Protein AF-A0AAV4U2M5-F1 (afdb_monomer)

Organism: Caerostris extrusa (NCBI:txid172846)

InterPro domains:
  IPR004143 Biotinyl protein ligase (BPL) and lipoyl protein ligase (LPL), catalytic domain [PF21948] (4-76)
  IPR004143 Biotinyl protein ligase (BPL) and lipoyl protein ligase (LPL), catalytic domain [PS51733] (1-85)
  IPR004562 Lipoyltransferase/lipoate-protein ligase [PTHR12561] (4-84)
  IPR045864 Class II Aminoacyl-tRNA synthetase/Biotinyl protein ligase (BPL) and lipoyl protein ligase (LPL) [G3DSA:3.30.930.10] (3-92)
  IPR045864 Class II Aminoacyl-tRNA synthetase/Biotinyl protein ligase (BPL) and lipoyl protein ligase (LPL) [SSF55681] (4-87)

Foldseek 3Di:
DADQKDWDKDDDPPDIDIDMDGQAPDPVVVVVVVPDDPCVPDDDPDDDDDDGHHDHVCVVVVPDDPVVVVVVVVVVVCVVPVDDDDDDDPPD

Nearest PDB structures (foldseek):
  2e5a-assembly1_A  TM=9.567E-01  e=1.756E-04  Bos taurus
  3a7a-assembly1_A  TM=9.493E-01  e=2.349E-03  Escherichia coli K-12
  4tvw-assembly1_A  TM=8.941E-01  e=3.275E-03  Escherichia coli
  1vqz-assembly1_A  TM=6.834E-01  e=2.407E-02  Streptococcus pneumoniae TIGR4
  7odt-assembly1_a  TM=2.318E-01  e=2.703E+00  Homo sapiens

pLDDT: mean 91.21, std 11.21, range [45.16, 98.38]

Solvent-accessible surface area (backbone atoms only — not comparable to full-atom values): 6139 Å² total; per-residue (Å²): 133,69,39,44,60,56,76,53,72,53,79,55,97,90,50,73,50,78,50,70,50,72,35,40,80,66,65,60,67,62,51,50,56,74,70,57,74,91,60,85,93,67,86,78,92,68,87,76,82,85,85,78,59,70,45,42,48,31,79,83,38,73,89,59,48,68,65,60,51,51,49,52,54,50,52,50,50,25,67,75,67,77,46,91,76,84,84,77,81,78,83,124

Sequence (92 aa):
MLYISGTASKLGRNNAYHHCTVLVNVDQTKLRQSLFRNLKGVESKATSSLRAEVMNLKLLCPDIDTIKVIEAVSNYYKQLHEVSIHTSFLKR

Secondary structure (DSSP, 8-state):
--BS--EEEEE-SS-EEEEE---SS--HHHHHHHH----TT----SPPPPP--B--GGGT-TT--HHHHHHHHHHHHHHHHT----------

Structure (mmCIF, N/CA/C/O backbone):
data_AF-A0AAV4U2M5-F1
#
_entry.id   AF-A0AAV4U2M5-F1
#
loop_
_atom_site.group_PDB
_atom_site.id
_atom_site.type_symbol
_atom_site.label_atom_id
_atom_site.label_alt_id
_atom_site.label_comp_id
_atom_site.label_asym_id
_atom_site.label_entity_id
_atom_site.label_seq_id
_atom_site.pdbx_PDB_ins_code
_atom_site.Cartn_x
_atom_site.Cartn_y
_atom_site.Cartn_z
_atom_site.occupancy
_atom_site.B_iso_or_equiv
_atom_site.auth_seq_id
_atom_site.auth_comp_id
_atom_site.auth_asym_id
_atom_site.auth_atom_id
_atom_site.pdbx_PDB_model_num
ATOM 1 N N . MET A 1 1 ? -16.063 10.524 -3.723 1.00 79.06 1 MET A N 1
ATOM 2 C CA . MET A 1 1 ? -14.754 10.256 -4.364 1.00 79.06 1 MET A CA 1
ATOM 3 C C . MET A 1 1 ? -14.172 9.020 -3.695 1.00 79.06 1 MET A C 1
ATOM 5 O O . MET A 1 1 ? -14.187 8.981 -2.472 1.00 79.06 1 MET A O 1
ATOM 9 N N . LEU A 1 2 ? -13.763 8.001 -4.457 1.00 93.38 2 LEU A N 1
ATOM 10 C CA . LEU A 1 2 ? -13.261 6.734 -3.904 1.00 93.38 2 LEU A CA 1
ATOM 11 C C . LEU A 1 2 ? -11.742 6.802 -3.708 1.00 93.38 2 LEU A C 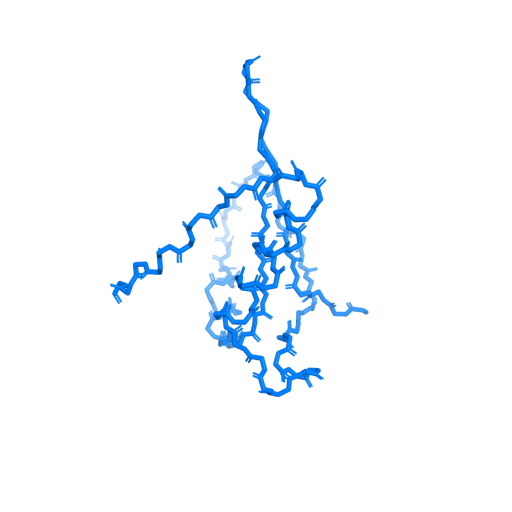1
ATOM 13 O O . LEU A 1 2 ? -11.027 7.295 -4.579 1.00 93.38 2 LEU A O 1
ATOM 17 N N . TYR A 1 3 ? -11.249 6.294 -2.581 1.00 96.50 3 TYR A N 1
ATOM 18 C CA . TYR A 1 3 ? -9.822 6.260 -2.271 1.00 96.50 3 TYR A CA 1
ATOM 19 C C . TYR A 1 3 ? -9.166 4.993 -2.832 1.00 96.50 3 TYR A C 1
ATOM 21 O O . TYR A 1 3 ? -9.668 3.883 -2.669 1.00 96.50 3 TYR A O 1
ATOM 29 N N . ILE A 1 4 ? -8.003 5.157 -3.460 1.00 97.06 4 ILE A N 1
ATOM 30 C CA . ILE A 1 4 ? -7.169 4.051 -3.972 1.00 97.06 4 ILE A CA 1
ATOM 31 C C . ILE A 1 4 ? -5.890 3.849 -3.150 1.00 97.06 4 ILE A C 1
ATOM 33 O O . ILE A 1 4 ? -5.161 2.885 -3.362 1.00 97.06 4 ILE A O 1
ATOM 37 N N . SER A 1 5 ? -5.592 4.773 -2.237 1.00 97.69 5 SER A N 1
ATOM 38 C CA . SER A 1 5 ? -4.352 4.825 -1.470 1.00 97.69 5 SER A CA 1
ATOM 39 C C . SER A 1 5 ? -4.603 5.456 -0.106 1.00 97.69 5 SER A C 1
ATOM 41 O O . SER A 1 5 ? -5.448 6.342 0.033 1.00 97.69 5 SER A O 1
ATOM 43 N N . GLY A 1 6 ? -3.853 4.997 0.892 1.00 97.00 6 GLY A N 1
ATOM 44 C CA . GLY A 1 6 ? -3.689 5.664 2.179 1.00 97.00 6 GLY A CA 1
ATOM 45 C C . GLY A 1 6 ? -2.208 5.897 2.456 1.00 97.00 6 GLY A C 1
ATOM 46 O O . GLY A 1 6 ? -1.383 5.034 2.138 1.00 97.00 6 GLY A O 1
ATOM 47 N N . THR A 1 7 ? -1.881 7.047 3.042 1.00 97.75 7 THR A N 1
ATOM 48 C CA . THR A 1 7 ? -0.510 7.490 3.317 1.00 97.75 7 THR A CA 1
ATOM 49 C C . THR A 1 7 ? -0.261 7.646 4.812 1.00 97.75 7 THR A C 1
ATOM 51 O O . THR A 1 7 ? -1.172 7.916 5.594 1.00 97.75 7 THR A O 1
ATOM 54 N N . ALA A 1 8 ? 0.996 7.483 5.208 1.00 97.62 8 ALA A N 1
ATOM 55 C CA . ALA A 1 8 ? 1.491 7.857 6.522 1.00 97.62 8 ALA A CA 1
ATOM 56 C C . ALA A 1 8 ? 2.989 8.171 6.433 1.00 97.62 8 ALA A C 1
ATOM 58 O O . ALA A 1 8 ? 3.680 7.813 5.477 1.00 97.62 8 ALA A O 1
ATOM 59 N N . SER A 1 9 ? 3.515 8.856 7.439 1.00 98.00 9 SER A N 1
ATOM 60 C CA . SER A 1 9 ? 4.919 9.247 7.470 1.00 98.00 9 SER A CA 1
ATOM 61 C C . SER A 1 9 ? 5.493 9.138 8.871 1.00 98.00 9 SER A C 1
ATOM 63 O O . SER A 1 9 ? 4.774 9.123 9.872 1.00 98.00 9 SER A O 1
ATOM 65 N N . LYS A 1 10 ? 6.817 9.042 8.934 1.00 98.12 10 LYS A N 1
ATOM 66 C CA . LYS A 1 10 ? 7.573 9.122 10.178 1.00 98.12 10 LYS A CA 1
ATOM 67 C C . LYS A 1 10 ? 8.835 9.933 9.939 1.00 98.12 10 LYS A C 1
ATOM 69 O O . LYS A 1 10 ? 9.548 9.719 8.958 1.00 98.12 10 LYS A O 1
ATOM 74 N N . LEU A 1 11 ? 9.108 10.828 10.879 1.00 98.06 11 LEU A N 1
ATOM 75 C CA . LEU A 1 11 ? 10.354 11.573 10.968 1.00 98.06 11 LEU A CA 1
ATOM 76 C C . LEU A 1 11 ? 11.200 10.958 12.085 1.00 98.06 11 LEU A C 1
ATOM 78 O O . LEU A 1 11 ? 10.729 10.769 13.207 1.00 98.06 11 LEU A O 1
ATOM 82 N N . GLY A 1 12 ? 12.428 10.586 11.754 1.00 97.12 12 GLY A N 1
ATOM 83 C CA . GLY A 1 12 ? 13.482 10.250 12.698 1.00 97.12 12 GLY A CA 1
ATOM 84 C C . GLY A 1 12 ? 14.467 11.408 12.839 1.00 97.12 12 GLY A C 1
ATOM 85 O O . GLY A 1 12 ? 14.337 12.441 12.189 1.00 97.12 12 GLY A O 1
ATOM 86 N N . ARG A 1 13 ? 15.491 11.229 13.680 1.00 97.81 13 ARG A N 1
ATOM 87 C CA . ARG A 1 13 ? 16.498 12.276 13.927 1.00 97.81 13 ARG A CA 1
ATOM 88 C C . ARG A 1 13 ? 17.244 12.691 12.651 1.00 97.81 13 ARG A C 1
ATOM 90 O O . ARG A 1 13 ? 17.434 13.877 12.426 1.00 97.81 13 ARG A O 1
ATOM 97 N N . ASN A 1 14 ? 17.638 11.710 11.833 1.00 98.06 14 ASN A N 1
ATOM 98 C CA . ASN A 1 14 ? 18.456 11.907 10.625 1.00 98.06 14 ASN A CA 1
ATOM 99 C C . ASN A 1 14 ? 17.802 11.322 9.362 1.00 98.06 14 ASN A C 1
ATOM 101 O O . ASN A 1 14 ? 18.460 11.169 8.338 1.00 98.06 14 ASN A O 1
ATOM 105 N N . ASN A 1 15 ? 16.542 10.896 9.439 1.00 97.62 15 ASN A N 1
ATOM 106 C CA . ASN A 1 15 ? 15.847 10.290 8.312 1.00 97.62 15 ASN A CA 1
ATOM 107 C C . ASN A 1 15 ? 14.359 10.616 8.351 1.00 97.62 15 ASN A C 1
ATOM 109 O O . ASN A 1 15 ? 13.795 10.944 9.390 1.00 97.62 15 ASN A O 1
ATOM 113 N N . ALA A 1 16 ? 13.728 10.514 7.194 1.00 97.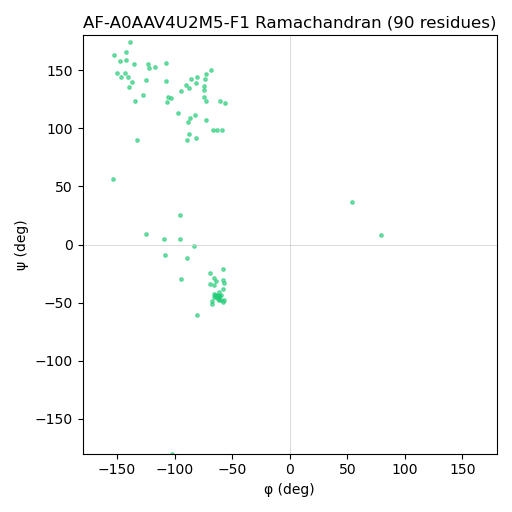94 16 ALA A N 1
ATOM 114 C CA . ALA A 1 16 ? 12.297 10.654 7.037 1.00 97.94 16 ALA A CA 1
ATOM 115 C C . ALA A 1 16 ? 11.837 9.614 6.027 1.00 97.94 16 ALA A C 1
ATOM 117 O O . ALA A 1 16 ? 12.547 9.328 5.063 1.00 97.94 16 ALA A O 1
ATOM 118 N N . TYR A 1 17 ? 10.648 9.061 6.234 1.00 97.88 17 TYR A N 1
ATOM 119 C CA . TYR A 1 17 ? 9.992 8.288 5.193 1.00 97.88 17 TYR A CA 1
ATOM 120 C C . TYR A 1 17 ? 8.511 8.625 5.118 1.00 97.88 17 TYR A C 1
ATOM 122 O O . TYR A 1 17 ? 7.822 8.785 6.130 1.00 97.88 17 TYR A O 1
ATOM 130 N N . HIS A 1 18 ? 8.034 8.703 3.883 1.00 97.94 18 HIS A N 1
ATOM 131 C CA . HIS A 1 18 ? 6.628 8.673 3.535 1.00 97.94 18 HIS A CA 1
ATOM 132 C C . HIS A 1 18 ? 6.356 7.297 2.938 1.00 97.94 18 HIS A C 1
ATOM 134 O O . HIS A 1 18 ? 7.054 6.869 2.022 1.00 97.94 18 HIS A O 1
ATOM 140 N N . HIS A 1 19 ? 5.365 6.593 3.465 1.00 97.81 19 HIS A N 1
ATOM 141 C CA . HIS A 1 19 ? 4.919 5.327 2.908 1.00 97.81 19 HIS A CA 1
ATOM 142 C C . HIS A 1 19 ? 3.443 5.424 2.559 1.00 97.81 19 HIS A C 1
ATOM 144 O O . HIS A 1 19 ? 2.678 6.179 3.163 1.00 97.81 19 HIS A O 1
ATOM 150 N N . CYS A 1 20 ? 3.044 4.649 1.563 1.00 98.25 20 CYS A N 1
ATOM 151 C CA . CYS A 1 20 ? 1.662 4.575 1.147 1.00 98.25 20 CYS A CA 1
ATOM 152 C C . CYS A 1 20 ? 1.290 3.149 0.759 1.00 98.25 20 CYS A C 1
ATOM 154 O O . CYS A 1 20 ? 2.141 2.278 0.572 1.00 98.25 20 CYS A O 1
ATOM 156 N N . THR A 1 21 ? -0.011 2.924 0.661 1.00 97.50 21 THR A N 1
ATOM 157 C CA . THR A 1 21 ? -0.604 1.715 0.086 1.00 97.50 21 THR A CA 1
ATOM 158 C C . THR A 1 21 ? -1.209 2.047 -1.270 1.00 97.50 21 THR A C 1
ATOM 160 O O . THR A 1 21 ? -1.577 3.192 -1.508 1.00 97.50 21 THR A O 1
ATOM 163 N N . VAL A 1 22 ? -1.353 1.065 -2.158 1.00 97.94 22 VAL A N 1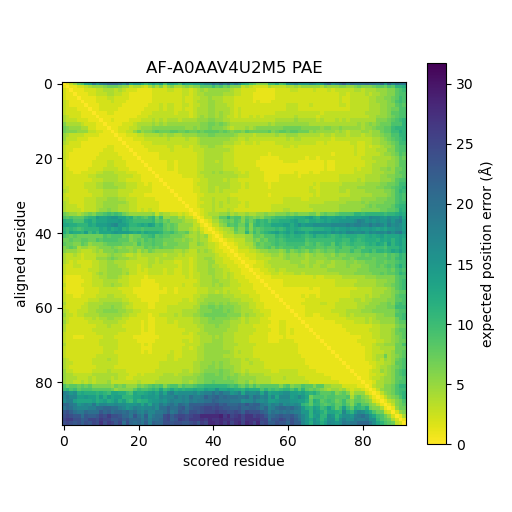
ATOM 164 C CA . VAL A 1 22 ? -2.114 1.214 -3.407 1.00 97.94 22 VAL A CA 1
ATOM 165 C C . VAL A 1 22 ? -3.008 -0.010 -3.569 1.00 97.94 22 VAL A C 1
ATOM 167 O O . VAL A 1 22 ? -2.532 -1.146 -3.562 1.00 97.94 22 VAL A O 1
ATOM 170 N N . LEU A 1 23 ? -4.314 0.208 -3.693 1.00 98.12 23 LEU A N 1
ATOM 171 C CA . LEU A 1 23 ? -5.302 -0.849 -3.879 1.00 98.12 23 LEU A CA 1
ATOM 172 C C . LEU A 1 23 ? -5.344 -1.253 -5.352 1.00 98.12 23 LEU A C 1
ATOM 174 O O . LEU A 1 23 ? -6.057 -0.660 -6.155 1.00 98.12 23 LEU A O 1
ATOM 178 N N . VAL A 1 24 ? -4.546 -2.254 -5.727 1.00 98.19 24 VAL A N 1
ATOM 179 C CA . VAL A 1 24 ? -4.473 -2.715 -7.122 1.00 98.19 24 VAL A CA 1
ATOM 180 C C . VAL A 1 24 ? -5.636 -3.648 -7.454 1.00 98.19 24 VAL A C 1
ATOM 182 O O . VAL A 1 24 ? -6.449 -3.343 -8.322 1.00 98.19 24 VAL A O 1
ATOM 185 N N . ASN A 1 25 ? -5.732 -4.770 -6.739 1.00 97.94 25 ASN A N 1
ATOM 186 C CA . ASN A 1 25 ? -6.784 -5.777 -6.888 1.00 97.94 25 ASN A CA 1
ATOM 187 C C . ASN A 1 25 ? -7.000 -6.538 -5.566 1.00 97.94 25 ASN A C 1
ATOM 189 O O . ASN A 1 25 ? -6.819 -7.751 -5.483 1.00 97.94 25 ASN A O 1
ATOM 193 N N . VAL A 1 26 ? -7.287 -5.800 -4.495 1.00 97.31 26 VAL A N 1
ATOM 194 C CA . VAL A 1 26 ? -7.469 -6.353 -3.147 1.00 97.31 26 VAL A CA 1
ATOM 195 C C . VAL A 1 26 ? -8.874 -6.93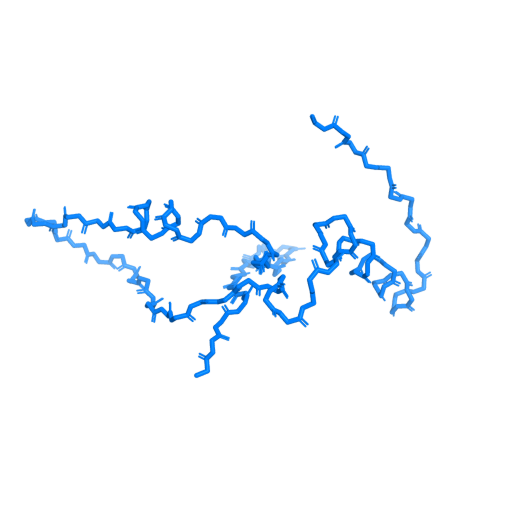9 -2.990 1.00 97.31 26 VAL A C 1
ATOM 197 O O . VAL A 1 26 ? -9.848 -6.367 -3.482 1.00 97.31 26 VAL A O 1
ATOM 200 N N . ASP A 1 27 ? -8.992 -8.041 -2.247 1.00 97.56 27 ASP A N 1
ATOM 201 C CA . ASP A 1 27 ? -10.277 -8.558 -1.764 1.00 97.56 27 ASP A CA 1
ATOM 202 C C . ASP A 1 27 ? -10.884 -7.571 -0.751 1.00 97.56 27 ASP A C 1
ATOM 204 O O . ASP A 1 27 ? -10.502 -7.517 0.424 1.00 97.56 27 ASP A O 1
ATOM 208 N N . GLN A 1 28 ? -11.817 -6.744 -1.224 1.00 94.69 28 GLN A N 1
ATOM 209 C CA . GLN A 1 28 ? -12.427 -5.695 -0.409 1.00 94.69 28 GLN A CA 1
ATOM 210 C C . GLN A 1 28 ? -13.333 -6.253 0.693 1.00 94.69 28 GLN A C 1
ATOM 212 O O . GLN A 1 28 ? -13.518 -5.590 1.714 1.00 94.69 28 GLN A O 1
ATOM 217 N N . THR A 1 29 ? -13.865 -7.465 0.528 1.00 95.00 29 THR A N 1
ATOM 218 C CA . THR A 1 29 ? -14.671 -8.126 1.558 1.00 95.00 29 THR A CA 1
ATOM 219 C C . THR A 1 29 ? -13.788 -8.481 2.744 1.00 95.00 29 THR A C 1
ATOM 221 O O . THR A 1 29 ? -14.079 -8.065 3.868 1.00 95.00 29 THR A O 1
ATOM 224 N N . LYS A 1 30 ? -12.654 -9.148 2.496 1.00 96.75 30 LYS A N 1
ATOM 225 C CA . LYS A 1 30 ? -11.668 -9.456 3.544 1.00 96.75 30 LYS A CA 1
ATOM 226 C C . LYS A 1 30 ? -11.093 -8.195 4.173 1.00 96.75 30 LYS A C 1
ATOM 228 O O . LYS A 1 30 ? -10.963 -8.130 5.390 1.00 96.75 30 LYS A O 1
ATOM 233 N N . LEU A 1 31 ? -10.796 -7.169 3.373 1.00 95.44 31 LEU A N 1
ATOM 234 C CA . LEU A 1 31 ? -10.328 -5.881 3.890 1.00 95.44 31 LEU A CA 1
ATOM 235 C C . LEU A 1 31 ? -11.338 -5.272 4.874 1.00 95.44 31 LEU A C 1
ATOM 237 O O . LEU A 1 31 ? -10.968 -4.894 5.984 1.00 95.44 31 LEU A O 1
ATOM 241 N N . ARG A 1 32 ? -12.619 -5.204 4.490 1.00 93.00 32 ARG A N 1
ATOM 242 C CA . ARG A 1 32 ? -13.688 -4.667 5.345 1.00 93.00 32 ARG A CA 1
ATOM 243 C C . ARG A 1 32 ? -13.848 -5.481 6.625 1.00 93.00 32 ARG A C 1
ATOM 245 O O . ARG A 1 32 ? -13.940 -4.885 7.694 1.00 93.00 32 ARG A O 1
ATOM 252 N N . GLN A 1 33 ? -13.832 -6.809 6.526 1.00 93.88 33 GLN A N 1
ATOM 253 C CA . GLN A 1 33 ? -13.933 -7.706 7.680 1.00 93.88 33 GLN A CA 1
ATOM 254 C C . GLN A 1 33 ? -12.762 -7.520 8.653 1.00 93.88 33 GLN A C 1
ATOM 256 O O . GLN A 1 33 ? -12.992 -7.330 9.842 1.00 93.88 33 GLN A O 1
ATOM 261 N N . SER A 1 34 ? -11.524 -7.471 8.158 1.00 93.56 34 SER A N 1
ATOM 262 C CA . SER A 1 34 ? -10.327 -7.271 8.990 1.00 93.56 34 SER A CA 1
ATOM 263 C C . SER A 1 34 ? -10.274 -5.897 9.661 1.00 93.56 34 SER A C 1
ATOM 265 O O . SER A 1 34 ? -9.670 -5.734 10.720 1.00 93.56 34 SER A O 1
ATOM 267 N N . LEU A 1 35 ? -10.883 -4.881 9.045 1.00 92.75 35 LEU A N 1
ATOM 268 C CA . LEU A 1 35 ? -10.942 -3.526 9.590 1.00 92.75 35 LEU A CA 1
ATOM 269 C C . LEU A 1 35 ? -12.164 -3.284 10.485 1.00 92.75 35 LEU A C 1
ATOM 271 O O . LEU A 1 35 ? -12.231 -2.238 11.149 1.00 92.75 35 LEU A O 1
ATOM 275 N N . PHE A 1 36 ? -13.138 -4.194 10.486 1.00 88.69 36 PHE A N 1
ATOM 276 C CA . PHE A 1 36 ? -14.284 -4.143 11.378 1.00 88.69 36 PHE A CA 1
ATOM 277 C C . PHE A 1 36 ? -13.836 -4.545 12.785 1.00 88.69 36 PHE A C 1
ATOM 279 O O . PHE A 1 36 ? -13.222 -5.587 12.985 1.00 88.69 36 PHE A O 1
ATOM 286 N N . ARG A 1 37 ? -14.125 -3.704 13.780 1.00 81.19 37 ARG A N 1
ATOM 287 C CA . ARG A 1 37 ? -13.814 -3.991 15.185 1.00 81.19 37 ARG A CA 1
ATOM 288 C C . ARG A 1 37 ? -15.077 -3.813 16.008 1.00 81.19 37 ARG A C 1
ATOM 290 O O . ARG A 1 37 ? -15.700 -2.757 15.941 1.00 81.19 37 ARG A O 1
ATOM 297 N N . ASN A 1 38 ? -15.419 -4.816 16.810 1.00 79.38 38 ASN A N 1
ATOM 298 C CA . ASN A 1 38 ? -16.440 -4.679 17.841 1.00 79.38 38 ASN A CA 1
ATOM 299 C C . ASN A 1 38 ? -15.769 -4.155 19.120 1.00 79.38 38 ASN A C 1
ATOM 301 O O . ASN A 1 38 ? -15.173 -4.924 19.865 1.00 79.38 38 ASN A O 1
ATOM 305 N N . LEU A 1 39 ? -15.807 -2.838 19.332 1.00 78.50 39 LEU A N 1
ATOM 306 C CA . LEU A 1 39 ? -15.115 -2.151 20.435 1.00 78.50 39 LEU A CA 1
ATOM 307 C C . LEU A 1 39 ? -16.014 -1.916 21.661 1.00 78.50 39 LEU A C 1
ATOM 309 O O . LEU A 1 39 ? -15.784 -0.978 22.422 1.00 78.50 39 LEU A O 1
ATOM 313 N N . LYS A 1 40 ? -17.062 -2.727 21.861 1.00 84.56 40 LYS A N 1
ATOM 314 C CA . LYS A 1 40 ? -17.938 -2.581 23.034 1.00 84.56 40 LYS A CA 1
ATOM 315 C C . LYS A 1 40 ? -17.114 -2.661 24.325 1.00 84.56 40 LYS A C 1
ATOM 317 O O . LYS A 1 40 ? -16.448 -3.661 24.566 1.00 84.56 40 LYS A O 1
ATOM 322 N N . GLY A 1 41 ? -17.182 -1.606 25.138 1.00 86.00 41 GLY A N 1
ATOM 323 C CA . GLY A 1 41 ? -16.488 -1.516 26.427 1.00 86.00 41 GLY A CA 1
ATOM 324 C C . GLY A 1 41 ? -14.999 -1.155 26.356 1.00 86.00 41 GLY A C 1
ATOM 325 O O . GLY A 1 41 ? -14.331 -1.207 27.381 1.00 86.00 41 GLY A O 1
ATOM 326 N N . VAL A 1 42 ? -14.465 -0.793 25.182 1.00 88.44 42 VAL A N 1
ATOM 327 C CA . VAL A 1 42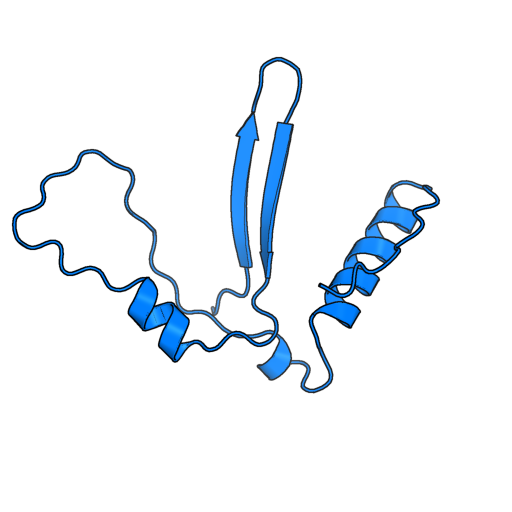 ? -13.071 -0.344 25.047 1.00 88.44 42 VAL A CA 1
ATOM 328 C C . VAL A 1 42 ? -13.012 1.181 25.052 1.00 88.44 42 VAL A C 1
ATOM 330 O O . VAL A 1 42 ? -13.442 1.826 24.097 1.00 88.44 42 VAL A O 1
ATOM 333 N N . GLU A 1 43 ? -12.412 1.755 26.093 1.00 90.19 43 GLU A N 1
ATOM 334 C CA . GLU A 1 43 ? -12.040 3.170 26.133 1.00 90.19 43 GLU A CA 1
ATOM 335 C C . GLU A 1 43 ? -10.587 3.348 25.681 1.00 90.19 43 GLU A C 1
ATOM 337 O O . GLU A 1 43 ? -9.684 2.630 26.111 1.00 90.19 43 GLU A O 1
ATOM 342 N N . SER A 1 44 ? -10.339 4.301 24.782 1.00 87.38 44 SER A N 1
ATOM 343 C CA . SER A 1 44 ? -9.000 4.555 24.253 1.00 87.38 44 SER A CA 1
ATOM 344 C C . SER A 1 44 ? -8.791 6.031 23.945 1.00 87.38 44 SER A C 1
ATOM 346 O O . SER A 1 44 ? -9.692 6.706 23.455 1.00 87.38 44 SER A O 1
ATOM 348 N N . LYS A 1 45 ? -7.567 6.514 24.183 1.00 92.62 45 LYS A N 1
ATOM 349 C CA . LYS A 1 45 ? -7.090 7.840 23.753 1.00 92.62 45 LYS A CA 1
ATOM 350 C C . LYS A 1 45 ? -6.332 7.787 22.419 1.00 92.62 45 LYS A C 1
ATOM 352 O O . LYS A 1 45 ? -5.745 8.785 22.009 1.00 92.62 45 LYS A O 1
ATOM 357 N N . ALA A 1 46 ? -6.277 6.620 21.775 1.00 90.69 46 ALA A N 1
ATOM 358 C CA . ALA A 1 46 ? -5.582 6.456 20.506 1.00 90.69 46 ALA A CA 1
ATOM 359 C C . ALA A 1 46 ? -6.293 7.217 19.378 1.00 90.69 46 ALA A C 1
ATOM 361 O O . ALA A 1 46 ? -7.517 7.350 19.369 1.00 90.69 46 ALA A O 1
ATOM 362 N N . THR A 1 47 ? -5.521 7.670 18.392 1.00 91.88 47 THR A N 1
ATOM 363 C CA . THR A 1 47 ? -6.060 8.302 17.186 1.00 91.88 47 THR A CA 1
ATOM 364 C C . THR A 1 47 ? -6.959 7.323 16.433 1.00 91.88 47 THR A C 1
ATOM 366 O O . THR A 1 47 ? -6.537 6.222 16.067 1.00 91.88 47 THR A O 1
ATOM 369 N N . SER A 1 48 ? -8.207 7.723 16.194 1.00 90.31 48 SER A N 1
ATOM 370 C CA . SER A 1 48 ? -9.165 6.927 15.434 1.00 90.31 48 SER A CA 1
ATOM 371 C C . SER A 1 48 ? -8.822 6.926 13.943 1.00 90.31 48 SER A C 1
ATOM 373 O O . SER A 1 48 ? -8.304 7.895 13.389 1.00 90.31 48 SER A O 1
ATOM 375 N N . SER A 1 49 ? -9.110 5.814 13.267 1.00 91.25 49 SER A N 1
ATOM 376 C CA 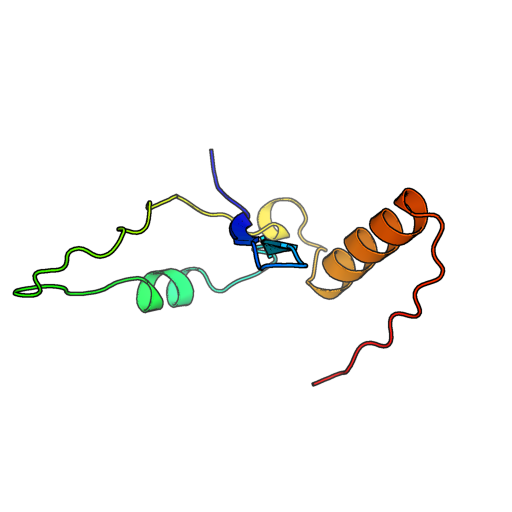. SER A 1 49 ? -8.978 5.744 11.811 1.00 91.25 49 SER A CA 1
ATOM 377 C C . SER A 1 49 ? -10.121 6.503 11.136 1.00 91.25 49 SER A C 1
ATOM 379 O O . SER A 1 49 ? -11.287 6.258 11.454 1.00 91.25 49 SER A O 1
ATOM 381 N N . LEU A 1 50 ? -9.808 7.347 10.150 1.00 90.81 50 LEU A N 1
ATOM 382 C CA . LEU A 1 50 ? -10.817 7.920 9.261 1.00 90.81 50 LEU A CA 1
ATOM 383 C C . LEU A 1 50 ? -11.320 6.836 8.299 1.00 90.81 50 LEU A C 1
ATOM 385 O O . LEU A 1 50 ? -10.534 6.202 7.593 1.00 90.81 50 LEU A O 1
ATOM 389 N N . ARG A 1 51 ? -12.633 6.591 8.291 1.00 92.81 51 ARG A N 1
ATOM 390 C CA . ARG A 1 51 ? -13.258 5.643 7.363 1.00 92.81 51 ARG A CA 1
ATOM 391 C C . ARG A 1 51 ? -13.467 6.310 6.011 1.00 92.81 51 ARG A C 1
ATOM 393 O O . ARG A 1 51 ? -13.888 7.459 5.947 1.00 92.81 51 ARG A O 1
ATOM 400 N N . ALA A 1 52 ? -13.198 5.562 4.951 1.00 93.19 52 ALA A N 1
ATOM 401 C CA . ALA A 1 52 ? -13.332 6.026 3.584 1.00 93.19 52 ALA A CA 1
ATOM 402 C C . ALA A 1 52 ? -13.856 4.902 2.690 1.00 93.19 52 ALA A C 1
ATOM 404 O O . ALA A 1 52 ? -13.554 3.725 2.911 1.00 93.19 52 ALA A O 1
ATOM 405 N N . GLU A 1 53 ? -14.622 5.275 1.670 1.00 95.12 53 GLU A N 1
ATOM 406 C CA . GLU A 1 53 ? -14.954 4.367 0.580 1.00 95.12 53 GLU A CA 1
ATOM 407 C C . GLU A 1 53 ? -13.736 4.181 -0.322 1.00 95.12 53 GLU A C 1
ATOM 409 O O . GLU A 1 53 ? -13.038 5.144 -0.650 1.00 95.12 53 GLU A O 1
ATOM 414 N N . VAL A 1 54 ? -13.474 2.937 -0.718 1.00 96.81 54 VAL A N 1
ATOM 415 C CA . VAL A 1 54 ? -12.267 2.567 -1.457 1.00 96.81 54 VAL A CA 1
ATOM 416 C C . VAL A 1 54 ? -12.591 1.890 -2.780 1.00 96.81 54 VAL A C 1
ATOM 418 O O . VAL A 1 54 ? -13.644 1.271 -2.922 1.00 96.81 54 VAL A O 1
ATOM 421 N N . MET A 1 55 ? -11.665 1.969 -3.735 1.00 97.56 55 MET A N 1
ATOM 422 C CA . MET A 1 55 ? -11.738 1.227 -4.993 1.00 97.56 55 MET A CA 1
ATOM 423 C C . MET A 1 55 ? -10.396 0.589 -5.343 1.00 97.56 55 MET A C 1
ATOM 425 O O . MET A 1 55 ? -9.340 1.073 -4.946 1.00 97.56 55 MET A O 1
ATOM 429 N N . ASN A 1 56 ? -10.453 -0.485 -6.126 1.00 98.38 56 ASN A N 1
ATOM 430 C CA . ASN A 1 56 ? -9.271 -1.071 -6.746 1.00 98.38 56 ASN A CA 1
ATOM 431 C C . ASN A 1 56 ? -8.969 -0.367 -8.074 1.00 98.38 56 ASN A C 1
ATOM 433 O O . ASN A 1 56 ? -9.891 -0.104 -8.847 1.00 98.38 56 ASN A O 1
ATOM 437 N N . LEU A 1 57 ? -7.690 -0.165 -8.390 1.00 98.00 57 LEU A N 1
ATOM 438 C CA . LEU A 1 57 ? -7.248 0.316 -9.703 1.00 98.00 57 LEU A CA 1
ATOM 439 C C . LEU A 1 57 ? -7.719 -0.591 -10.840 1.00 98.00 57 LEU A C 1
ATOM 441 O O . LEU A 1 57 ? -8.049 -0.094 -11.915 1.00 98.00 57 LEU A O 1
ATOM 445 N N . LYS A 1 58 ? -7.822 -1.902 -10.588 1.00 97.88 58 LYS A N 1
ATOM 446 C CA . LYS A 1 58 ? -8.318 -2.877 -11.566 1.00 97.88 58 LYS A CA 1
ATOM 447 C C . LYS A 1 58 ? -9.731 -2.584 -12.079 1.00 97.88 58 LYS A C 1
ATOM 449 O O . LYS A 1 58 ? -10.082 -3.038 -13.160 1.00 97.88 58 LYS A O 1
ATOM 454 N N . LEU A 1 59 ? -10.529 -1.798 -11.350 1.00 97.00 59 LEU A N 1
ATOM 455 C CA . LEU A 1 59 ? -11.835 -1.348 -11.837 1.00 97.00 59 LEU A CA 1
ATOM 456 C C . LEU A 1 59 ? -11.716 -0.350 -13.002 1.00 97.00 59 LEU A C 1
ATOM 458 O O . LEU A 1 59 ? -12.566 -0.344 -13.883 1.00 97.00 59 LEU A O 1
ATOM 462 N N . LEU A 1 60 ? -10.678 0.492 -13.000 1.00 96.19 60 LEU A N 1
ATOM 463 C CA . LEU A 1 60 ? -10.440 1.518 -14.024 1.00 96.19 60 LEU A CA 1
ATOM 464 C C . LEU A 1 60 ? -9.507 1.029 -15.137 1.00 96.19 60 LEU A C 1
ATOM 466 O O . LEU A 1 60 ? -9.611 1.478 -16.272 1.00 96.19 60 LEU A O 1
ATOM 470 N N . CYS A 1 61 ? -8.594 0.117 -14.808 1.00 96.94 61 CYS A N 1
ATOM 471 C CA . CYS A 1 61 ? -7.649 -0.484 -15.741 1.00 96.94 61 CYS A CA 1
ATOM 472 C C . CYS A 1 61 ? -7.647 -2.008 -15.539 1.00 96.94 61 CYS A C 1
ATOM 474 O O . CYS A 1 61 ? -6.891 -2.506 -14.704 1.00 96.94 61 CYS A O 1
ATOM 476 N N . PRO A 1 62 ? -8.499 -2.765 -16.256 1.00 97.19 62 PRO A N 1
ATOM 477 C CA . PRO A 1 62 ? -8.673 -4.206 -16.036 1.00 97.19 62 PRO A CA 1
ATOM 478 C C . PRO A 1 62 ? -7.390 -5.034 -16.175 1.00 97.19 62 PRO A C 1
ATOM 480 O O . PRO A 1 62 ? -7.217 -6.030 -15.469 1.00 97.19 62 PRO A O 1
ATOM 483 N N . ASP A 1 63 ? -6.469 -4.588 -17.030 1.00 97.12 63 ASP A N 1
ATOM 484 C CA . ASP A 1 63 ? -5.200 -5.269 -17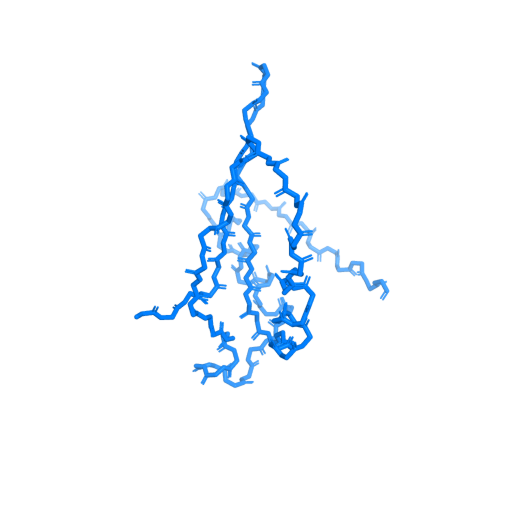.295 1.00 97.12 63 ASP A CA 1
ATOM 485 C C . ASP A 1 63 ? -4.105 -4.939 -16.272 1.00 97.12 63 ASP A C 1
ATOM 487 O O . ASP A 1 63 ? -2.984 -5.442 -16.392 1.00 97.12 63 ASP A O 1
ATOM 491 N N . ILE A 1 64 ? -4.380 -4.080 -15.285 1.00 97.44 64 ILE A N 1
ATOM 492 C CA . ILE A 1 64 ? -3.403 -3.727 -14.257 1.00 97.44 64 ILE A CA 1
ATOM 493 C C . ILE A 1 64 ? -3.203 -4.875 -13.263 1.00 97.44 64 ILE A C 1
ATOM 495 O O . ILE A 1 64 ? -4.141 -5.560 -12.835 1.00 97.44 64 ILE A O 1
ATOM 499 N N . ASP A 1 65 ? -1.956 -5.046 -12.843 1.00 97.06 65 ASP A N 1
ATOM 500 C CA . ASP A 1 65 ? -1.568 -5.906 -11.737 1.00 97.06 65 ASP A CA 1
ATOM 501 C C . ASP A 1 65 ? -0.488 -5.220 -10.891 1.00 97.06 65 ASP A C 1
ATOM 503 O O . ASP A 1 65 ? -0.021 -4.116 -11.191 1.00 97.06 65 ASP A O 1
ATOM 507 N N . THR A 1 66 ? -0.127 -5.854 -9.778 1.00 96.31 66 THR A N 1
ATOM 508 C CA . THR A 1 66 ? 0.833 -5.286 -8.831 1.00 96.31 66 THR A CA 1
ATOM 509 C C . THR A 1 66 ? 2.221 -5.123 -9.453 1.00 96.31 66 THR A C 1
ATOM 511 O O . THR A 1 66 ? 2.920 -4.176 -9.103 1.00 96.31 66 THR A O 1
ATOM 514 N N . ILE A 1 67 ? 2.615 -5.997 -10.385 1.00 94.94 67 ILE A N 1
ATOM 515 C CA . ILE A 1 67 ? 3.921 -5.926 -11.050 1.00 94.94 67 ILE A CA 1
ATOM 516 C C . ILE A 1 67 ? 3.980 -4.689 -11.941 1.00 94.94 67 ILE A C 1
ATOM 518 O O . ILE A 1 67 ? 4.889 -3.880 -11.776 1.00 94.94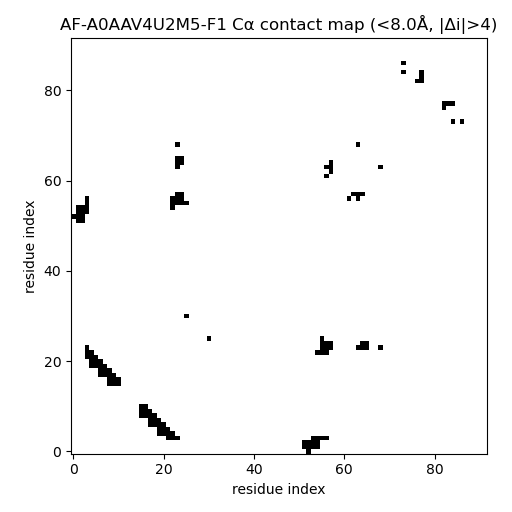 67 ILE A O 1
ATOM 522 N N . LYS A 1 68 ? 2.959 -4.459 -12.773 1.00 95.38 68 LYS A N 1
ATOM 523 C CA . LYS A 1 68 ? 2.861 -3.261 -13.622 1.00 95.38 68 LYS A CA 1
ATOM 524 C C . LYS A 1 68 ? 2.885 -1.967 -12.808 1.00 95.38 68 LYS A C 1
ATOM 526 O O . LYS A 1 68 ? 3.508 -0.992 -13.220 1.00 95.38 68 LYS A O 1
ATOM 531 N N . VAL A 1 69 ? 2.245 -1.948 -11.634 1.00 96.38 69 VAL A N 1
ATOM 532 C CA . VAL A 1 69 ? 2.299 -0.788 -10.724 1.00 96.38 69 VAL A CA 1
ATOM 533 C C . VAL A 1 69 ? 3.713 -0.577 -10.179 1.00 96.38 69 VAL A C 1
ATOM 535 O O . VAL A 1 69 ? 4.199 0.553 -10.182 1.00 96.38 69 VAL A O 1
ATOM 538 N N . ILE A 1 70 ? 4.397 -1.642 -9.747 1.00 94.62 70 ILE A N 1
ATOM 539 C CA . ILE A 1 70 ? 5.783 -1.553 -9.261 1.00 94.62 70 ILE A CA 1
ATOM 540 C C . ILE A 1 70 ? 6.715 -1.055 -10.368 1.00 94.62 70 ILE A C 1
ATOM 542 O O . ILE A 1 70 ? 7.539 -0.176 -10.115 1.00 94.62 70 ILE A O 1
ATOM 546 N N . GLU A 1 71 ? 6.583 -1.582 -11.584 1.00 93.69 71 GLU A N 1
ATOM 547 C CA . GLU A 1 71 ? 7.378 -1.169 -12.741 1.00 93.69 71 GLU A CA 1
ATOM 548 C C . GLU A 1 71 ? 7.151 0.305 -13.073 1.00 93.69 71 GLU A C 1
ATOM 550 O O . GLU A 1 71 ? 8.119 1.051 -13.209 1.00 93.69 71 GLU A O 1
ATOM 555 N N . ALA A 1 72 ? 5.892 0.751 -13.127 1.00 94.75 72 ALA A N 1
ATOM 556 C CA . ALA A 1 72 ? 5.550 2.143 -13.402 1.00 94.75 72 ALA A CA 1
ATOM 557 C C . ALA A 1 72 ? 6.148 3.104 -12.361 1.00 94.75 72 ALA A C 1
ATOM 559 O O . ALA A 1 72 ? 6.795 4.084 -12.730 1.00 94.75 72 ALA A O 1
ATOM 560 N N . VAL A 1 73 ? 5.998 2.801 -11.065 1.00 94.81 73 VAL A N 1
ATOM 561 C CA . VAL A 1 73 ? 6.565 3.624 -9.980 1.00 94.81 73 VAL A CA 1
ATOM 562 C C . VAL A 1 73 ? 8.093 3.615 -10.031 1.00 94.81 73 VAL A C 1
ATOM 564 O O . VAL A 1 73 ? 8.719 4.667 -9.909 1.00 94.81 73 VAL A O 1
ATOM 567 N N . SER A 1 74 ? 8.703 2.450 -10.257 1.00 93.25 74 SER A N 1
ATOM 568 C CA . SER A 1 74 ? 10.161 2.315 -10.337 1.00 93.25 74 SER A CA 1
ATOM 569 C C . SER A 1 74 ? 10.734 3.094 -11.517 1.00 93.25 74 SER A C 1
ATOM 571 O O . SER A 1 74 ? 11.729 3.795 -11.360 1.00 93.25 74 SER A O 1
ATOM 573 N N . ASN A 1 75 ? 10.113 2.996 -12.694 1.00 93.19 75 ASN A N 1
ATOM 574 C CA . ASN A 1 75 ? 10.555 3.702 -13.894 1.00 93.19 75 ASN A CA 1
ATOM 575 C C . ASN A 1 75 ? 10.405 5.215 -13.737 1.00 93.19 75 ASN A C 1
ATOM 577 O O . ASN A 1 75 ? 11.341 5.947 -14.052 1.00 93.19 75 ASN A O 1
ATOM 581 N N . TYR A 1 76 ? 9.285 5.673 -13.170 1.00 95.50 76 TYR A N 1
ATOM 582 C CA . TYR A 1 76 ? 9.085 7.089 -12.878 1.00 95.50 76 TYR A CA 1
ATOM 583 C C . TYR A 1 76 ? 10.132 7.619 -11.889 1.00 95.50 76 TYR A C 1
ATOM 585 O O . TYR A 1 76 ? 10.729 8.664 -12.126 1.00 95.50 76 TYR A O 1
ATOM 593 N N . TYR A 1 77 ? 10.427 6.875 -10.817 1.00 94.50 77 TYR A N 1
ATOM 594 C CA . TYR A 1 77 ? 11.443 7.270 -9.838 1.00 94.50 77 TYR A CA 1
ATOM 595 C C . TYR A 1 77 ? 12.850 7.342 -10.452 1.00 94.50 77 TYR A C 1
ATOM 597 O O . TYR A 1 77 ? 13.580 8.299 -10.202 1.00 94.50 77 TYR A O 1
ATOM 605 N N . LYS A 1 78 ? 13.228 6.355 -11.280 1.00 93.56 78 LYS A N 1
ATOM 606 C CA . LYS A 1 78 ? 14.508 6.357 -12.012 1.00 93.56 78 LYS A CA 1
ATOM 607 C C . LYS A 1 78 ? 14.648 7.596 -12.884 1.00 93.56 78 LYS A C 1
ATOM 609 O O . LYS A 1 78 ? 15.687 8.242 -12.844 1.00 93.56 78 LYS A O 1
ATOM 614 N N . GLN A 1 79 ? 13.603 7.915 -13.647 1.00 94.06 79 GLN A N 1
ATOM 615 C CA . GLN A 1 79 ? 13.584 9.081 -14.522 1.00 94.06 79 GLN A CA 1
ATOM 616 C C . GLN A 1 79 ? 13.671 10.381 -13.719 1.00 94.06 79 GLN A C 1
ATOM 618 O O . GLN A 1 79 ? 14.444 11.261 -14.073 1.00 94.06 79 GLN A O 1
ATOM 623 N N . LEU A 1 80 ? 12.908 10.486 -12.629 1.00 96.44 80 LEU A N 1
ATOM 624 C CA . LEU A 1 80 ? 12.847 11.688 -11.803 1.00 96.44 80 LEU A CA 1
ATOM 625 C C . LEU A 1 80 ? 14.173 12.004 -11.098 1.00 96.44 80 LEU A C 1
ATOM 627 O O . LEU A 1 80 ? 14.492 13.171 -10.898 1.00 96.44 80 LEU A O 1
ATOM 631 N N . HIS A 1 81 ? 14.920 10.976 -10.694 1.00 95.62 81 HIS A N 1
ATOM 632 C CA . HIS A 1 81 ? 16.150 11.125 -9.912 1.00 95.62 81 HIS A CA 1
ATOM 633 C C . HIS A 1 81 ? 17.430 10.792 -10.688 1.00 95.62 81 HIS A C 1
ATOM 635 O O . HIS A 1 81 ? 18.499 10.781 -10.087 1.00 95.62 81 HIS A O 1
ATOM 641 N N . GLU A 1 82 ? 17.331 10.498 -11.987 1.00 94.75 82 GLU A N 1
ATOM 642 C CA . GLU A 1 82 ? 18.463 10.128 -12.854 1.00 94.75 82 GLU A CA 1
ATOM 643 C C . GLU A 1 82 ? 19.295 8.951 -12.304 1.00 94.75 82 GLU A C 1
ATOM 645 O O . GLU A 1 82 ? 20.517 8.886 -12.437 1.00 94.75 82 GLU A O 1
ATOM 650 N N . VAL A 1 83 ? 18.622 7.982 -11.674 1.00 90.06 83 VAL A N 1
ATOM 651 C CA . VAL A 1 83 ? 19.264 6.819 -11.042 1.00 90.06 83 VAL A CA 1
ATOM 652 C C . VAL A 1 83 ? 19.030 5.531 -11.824 1.00 90.06 83 VAL A C 1
ATOM 654 O O . VAL A 1 83 ? 17.927 5.239 -12.286 1.00 90.06 83 VAL A O 1
ATOM 657 N N . SER A 1 84 ? 20.062 4.690 -11.895 1.00 83.44 84 SER A N 1
ATOM 658 C CA . SER A 1 84 ? 19.938 3.315 -12.388 1.00 83.44 84 SER A CA 1
ATOM 659 C C . SER A 1 84 ? 19.572 2.374 -11.240 1.00 83.44 84 SER A C 1
ATOM 661 O O . SER A 1 84 ? 20.412 2.046 -10.407 1.00 83.44 84 SER A O 1
ATOM 663 N N . ILE A 1 85 ? 18.313 1.925 -11.189 1.00 71.81 85 ILE A N 1
ATOM 664 C CA . ILE A 1 85 ? 17.847 0.931 -10.205 1.00 71.81 85 ILE A CA 1
ATOM 665 C C . ILE A 1 85 ? 17.644 -0.415 -10.908 1.00 71.81 85 ILE A C 1
ATOM 667 O O . ILE A 1 85 ? 16.859 -0.524 -11.854 1.00 71.81 85 ILE A O 1
ATOM 671 N N . HIS A 1 86 ? 18.318 -1.459 -10.433 1.00 71.56 86 HIS A N 1
ATOM 672 C CA . HIS A 1 86 ? 18.056 -2.822 -10.881 1.00 71.56 86 HIS A CA 1
ATOM 673 C C . HIS A 1 86 ? 16.921 -3.413 -10.038 1.00 71.56 86 HIS A C 1
ATOM 675 O O . HIS A 1 86 ? 17.081 -3.653 -8.844 1.00 71.56 86 HIS A O 1
ATOM 681 N N . THR A 1 87 ? 15.747 -3.597 -10.637 1.00 64.25 87 THR A N 1
ATOM 682 C CA . THR A 1 87 ? 14.593 -4.207 -9.965 1.00 64.25 87 THR A CA 1
ATOM 683 C C . THR A 1 87 ? 14.642 -5.719 -10.155 1.00 64.25 87 THR A C 1
ATOM 685 O O . THR A 1 87 ? 14.110 -6.241 -11.131 1.00 64.25 87 THR A O 1
ATOM 688 N N . SER A 1 88 ? 15.291 -6.434 -9.236 1.00 62.72 88 SER A N 1
ATOM 689 C CA . SER A 1 88 ? 15.147 -7.886 -9.125 1.00 62.72 88 SER A CA 1
ATOM 690 C C . SER A 1 88 ? 13.885 -8.193 -8.319 1.00 62.72 88 SER A C 1
ATOM 692 O O . SER A 1 88 ? 13.791 -7.916 -7.123 1.00 62.72 88 SER A O 1
ATOM 694 N N . PHE A 1 89 ? 12.869 -8.748 -8.976 1.00 64.50 89 PHE A N 1
ATOM 695 C CA . PHE A 1 89 ? 11.673 -9.200 -8.277 1.00 64.50 89 PHE A CA 1
ATOM 696 C C . PHE A 1 89 ? 12.012 -10.471 -7.496 1.00 64.50 89 PHE A C 1
ATOM 698 O O . PHE A 1 89 ? 12.184 -11.543 -8.077 1.00 64.50 89 PHE A O 1
ATOM 705 N N . LEU A 1 90 ? 12.096 -10.362 -6.168 1.00 48.97 90 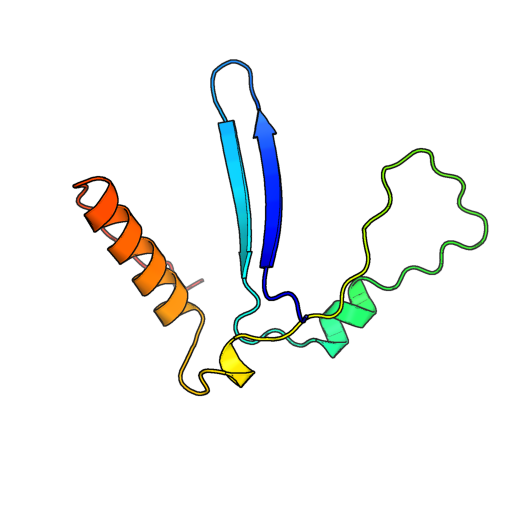LEU A N 1
ATOM 706 C CA . LEU A 1 90 ? 12.004 -11.524 -5.291 1.00 48.97 90 LEU A CA 1
ATOM 707 C C . LEU A 1 90 ? 10.603 -12.114 -5.478 1.00 48.97 90 LEU A C 1
ATOM 709 O O . LEU A 1 90 ? 9.631 -11.612 -4.911 1.00 48.97 90 LEU A O 1
ATOM 713 N N . LYS A 1 91 ? 10.497 -13.165 -6.298 1.00 45.16 91 LYS A N 1
ATOM 714 C CA . LYS A 1 91 ? 9.384 -14.111 -6.212 1.00 45.16 91 LYS A CA 1
ATOM 715 C C . LYS A 1 91 ? 9.437 -14.683 -4.794 1.00 45.16 91 LYS A C 1
ATOM 717 O O . LYS A 1 91 ? 10.305 -15.500 -4.502 1.00 45.16 91 LYS A O 1
ATOM 722 N N . ARG A 1 92 ? 8.611 -14.142 -3.900 1.00 45.78 92 ARG A N 1
ATOM 723 C CA . ARG A 1 92 ? 8.288 -14.810 -2.639 1.00 45.78 92 ARG A CA 1
ATOM 724 C C . ARG A 1 92 ? 7.441 -16.036 -2.930 1.00 45.78 92 ARG A C 1
ATOM 726 O O . ARG A 1 92 ? 6.611 -15.943 -3.862 1.00 45.78 92 ARG A O 1
#

Radius of gyration: 17.38 Å; Cα contacts (8 Å, |Δi|>4): 68; chains: 1; bounding box: 38×27×44 Å

Mean predicted aligned error: 5.39 Å